Protein AF-A0A7Y0SHY6-F1 (afdb_monomer)

InterPro domains:
  IPR002491 ABC transporter periplasmic binding domain [PF01497] (10-74)
  IPR002491 ABC transporter periplasmic binding domain [PS50983] (1-84)
  IPR051313 Bacterial iron-siderophore binding [PTHR30532] (1-80)

Radius of gyration: 13.53 Å; Cα contacts (8 Å, |Δi|>4): 91; chains: 1; bounding box: 31×28×37 Å

Organism: Vibrio parahaemolyticus (NCBI:txid670)

Nearest PDB structures (foldseek):
  6mfl-assembly1_A  TM=8.391E-01  e=4.986E-08  Acinetobacter baumannii
  6mfl-assembly2_B  TM=8.404E-01  e=3.435E-07  Acinetobacter baumannii
  3tef-assembly1_A  TM=9.041E-01  e=7.428E-05  Vibrio cholerae
  4jcc-assembly1_A  TM=8.193E-01  e=1.652E-03  Streptococcus pneumoniae str. Canada MDR_19A
  2phz-assembly1_A  TM=6.556E-01  e=9.640E-02  Bacillus subtilis

Sequence (84 aa):
LGVKAASEKVETGLHGQPISSEFISQADPDILYIIDRTAVMEGKPVIDAEHLANPLLRQTKAWKNDNVVFVDADAWYITSASIT

Structure (mmCIF, N/CA/C/O backbone):
data_AF-A0A7Y0SHY6-F1
#
_entry.id   AF-A0A7Y0SHY6-F1
#
loop_
_atom_site.group_PDB
_atom_site.id
_atom_site.type_symbol
_atom_site.label_atom_id
_atom_site.label_alt_id
_atom_site.label_comp_id
_atom_site.label_asym_id
_atom_site.label_entity_id
_atom_site.label_seq_id
_atom_site.pdbx_PDB_ins_code
_atom_site.Cartn_x
_atom_site.Cartn_y
_atom_site.Cartn_z
_atom_site.occupancy
_atom_site.B_iso_or_equiv
_atom_site.auth_seq_id
_atom_site.auth_comp_id
_atom_site.auth_asym_id
_atom_site.auth_atom_id
_atom_site.pdbx_PDB_model_num
ATOM 1 N N . LEU A 1 1 ? -13.959 0.118 -10.281 1.00 76.94 1 LEU A N 1
ATOM 2 C CA . LEU A 1 1 ? -13.699 -0.640 -9.033 1.00 76.94 1 LEU A CA 1
ATOM 3 C C . LEU A 1 1 ? -14.502 -0.140 -7.828 1.00 76.94 1 LEU A C 1
ATOM 5 O O . LEU A 1 1 ? -14.746 -0.945 -6.946 1.00 76.94 1 LEU A O 1
ATOM 9 N N . GLY A 1 2 ? -14.953 1.124 -7.766 1.00 87.12 2 GLY A N 1
ATOM 10 C CA . GLY A 1 2 ? -15.881 1.572 -6.707 1.00 87.12 2 GLY A CA 1
ATOM 11 C C . GLY A 1 2 ? -15.322 1.484 -5.278 1.00 87.12 2 GLY A C 1
ATOM 12 O O . GLY A 1 2 ? -16.095 1.437 -4.325 1.00 87.12 2 GLY A O 1
ATOM 13 N N . VAL A 1 3 ? -13.993 1.426 -5.140 1.00 90.88 3 VAL A N 1
ATOM 14 C CA . VAL A 1 3 ? -13.294 1.350 -3.852 1.00 90.88 3 VAL A CA 1
ATOM 15 C C . VAL A 1 3 ? -13.592 2.617 -3.055 1.00 90.88 3 VAL A C 1
ATOM 17 O O . VAL A 1 3 ? -13.497 3.722 -3.588 1.00 90.88 3 VAL A O 1
ATOM 20 N N . LYS A 1 4 ? -13.965 2.457 -1.784 1.00 92.50 4 LYS A N 1
ATOM 21 C CA . LYS A 1 4 ? -14.218 3.581 -0.877 1.00 92.50 4 LYS A CA 1
ATOM 22 C C . LYS A 1 4 ? -12.897 4.086 -0.302 1.00 92.50 4 LYS A C 1
ATOM 24 O O . LYS A 1 4 ? -12.066 3.283 0.115 1.00 92.50 4 LYS A O 1
ATOM 29 N N . ALA A 1 5 ? -12.717 5.403 -0.270 1.00 90.81 5 ALA A N 1
ATOM 30 C CA . ALA A 1 5 ? -11.545 6.010 0.346 1.00 90.81 5 ALA A CA 1
ATOM 31 C C . ALA A 1 5 ? -11.551 5.772 1.864 1.00 90.81 5 ALA A C 1
ATOM 33 O O . ALA A 1 5 ? -12.588 5.906 2.510 1.00 90.81 5 ALA A O 1
ATOM 34 N N . ALA A 1 6 ? -10.386 5.453 2.432 1.00 92.06 6 ALA A N 1
ATOM 35 C CA . ALA A 1 6 ? -10.226 5.280 3.879 1.00 92.06 6 ALA A CA 1
ATOM 36 C C . ALA A 1 6 ? -10.229 6.616 4.650 1.00 92.06 6 ALA A C 1
ATOM 38 O O . ALA A 1 6 ? -10.369 6.633 5.867 1.00 92.06 6 ALA A O 1
ATOM 39 N N . SER A 1 7 ? -10.071 7.746 3.953 1.00 87.75 7 SER A N 1
ATOM 40 C CA . SER A 1 7 ? -10.112 9.085 4.539 1.00 87.75 7 SER A CA 1
ATOM 41 C C . SER A 1 7 ? -10.649 10.097 3.531 1.00 87.75 7 SER A C 1
ATOM 43 O O .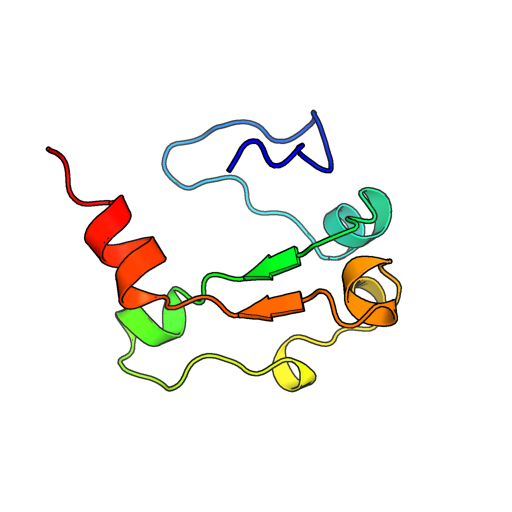 SER A 1 7 ? -10.264 10.080 2.365 1.00 87.75 7 SER A O 1
ATOM 45 N N . GLU A 1 8 ? -11.505 11.005 3.999 1.00 80.62 8 GLU A N 1
ATOM 46 C CA . GLU A 1 8 ? -12.032 12.138 3.221 1.00 80.62 8 GLU A CA 1
ATOM 47 C C . GLU A 1 8 ? -11.091 13.356 3.249 1.00 80.62 8 GLU A C 1
ATOM 49 O O . GLU A 1 8 ? -11.320 14.339 2.552 1.00 80.62 8 GLU A O 1
ATOM 54 N N . LYS A 1 9 ? -10.020 13.304 4.055 1.00 73.50 9 LYS A N 1
ATOM 55 C CA . LYS A 1 9 ? -9.091 14.426 4.287 1.00 73.50 9 LYS A CA 1
ATOM 56 C C . LYS A 1 9 ? -7.940 14.510 3.278 1.00 73.50 9 LYS A C 1
ATOM 58 O O . LYS A 1 9 ? -6.975 15.225 3.533 1.00 73.50 9 LYS A O 1
ATOM 63 N N . VAL A 1 10 ? -7.989 13.741 2.191 1.00 68.44 10 VAL A N 1
ATOM 64 C CA . VAL A 1 10 ? -6.936 13.760 1.170 1.00 68.44 10 VAL A CA 1
ATOM 65 C C . VAL A 1 10 ? -7.263 14.851 0.159 1.00 68.44 10 VAL A C 1
ATOM 67 O O . VAL A 1 10 ? -8.260 14.757 -0.555 1.00 68.44 10 VAL A O 1
ATOM 70 N N . GLU A 1 11 ? -6.430 15.888 0.097 1.00 66.56 11 GLU A N 1
ATOM 71 C CA . GLU A 1 11 ? -6.554 16.916 -0.932 1.00 66.56 11 GLU A CA 1
ATOM 72 C C . GLU A 1 11 ? -6.017 16.384 -2.263 1.00 66.56 11 GLU A C 1
ATOM 74 O O . GLU A 1 11 ? -4.924 15.819 -2.353 1.00 66.56 11 GLU A O 1
ATOM 79 N N . THR A 1 12 ? -6.792 16.564 -3.329 1.00 65.62 12 THR A N 1
ATOM 80 C CA . THR A 1 12 ? -6.374 16.179 -4.676 1.00 65.62 12 THR A CA 1
ATOM 81 C C . THR A 1 12 ? -5.449 17.247 -5.254 1.00 65.62 12 THR A C 1
ATOM 83 O O . THR A 1 12 ? -5.882 18.371 -5.505 1.00 65.62 12 THR A O 1
ATOM 86 N N . GLY A 1 13 ? -4.190 16.890 -5.504 1.00 67.94 13 GLY A N 1
ATOM 87 C CA . GLY A 1 13 ? -3.214 17.714 -6.221 1.00 67.94 13 GLY A CA 1
ATOM 88 C C . GLY A 1 13 ? -2.606 16.969 -7.412 1.00 67.94 13 GLY A C 1
ATOM 89 O O . GLY A 1 13 ? -2.699 15.746 -7.497 1.00 67.94 13 GLY A O 1
ATOM 90 N N . LEU A 1 14 ? -1.934 17.698 -8.311 1.00 73.31 14 LEU A N 1
ATOM 91 C CA . LEU A 1 14 ? -1.293 17.143 -9.520 1.00 73.31 14 LEU A CA 1
ATOM 92 C C . LEU A 1 14 ? -0.268 16.029 -9.233 1.00 73.31 14 LEU A C 1
ATOM 94 O O . LEU A 1 14 ? -0.021 15.189 -10.092 1.00 73.31 14 LEU A O 1
ATOM 98 N N . HIS A 1 15 ? 0.321 16.014 -8.036 1.00 77.06 15 HIS A N 1
ATOM 99 C CA . HIS A 1 15 ? 1.342 15.043 -7.623 1.00 77.06 15 HIS A CA 1
ATOM 100 C C . HIS A 1 15 ? 0.915 14.196 -6.416 1.00 77.06 15 HIS A C 1
ATOM 102 O O . HIS A 1 15 ? 1.750 13.558 -5.777 1.00 77.06 15 HIS A O 1
ATOM 108 N N . GLY A 1 16 ? -0.382 14.196 -6.094 1.00 76.31 16 GLY A N 1
ATOM 109 C CA . GLY A 1 16 ? -0.886 13.650 -4.838 1.00 76.31 16 GLY A CA 1
ATOM 110 C C . GLY A 1 16 ? -0.462 14.480 -3.623 1.00 76.31 16 GLY A C 1
ATOM 111 O O . GLY A 1 16 ? 0.075 15.582 -3.746 1.00 76.31 16 GLY A O 1
ATOM 112 N N . GLN A 1 17 ? -0.727 13.935 -2.440 1.00 81.94 17 GLN A N 1
ATOM 113 C CA . GLN A 1 17 ? -0.386 14.541 -1.160 1.00 81.94 17 GLN A CA 1
ATOM 114 C C . GLN A 1 17 ? 0.633 13.644 -0.447 1.00 81.94 17 GLN A C 1
ATOM 116 O O . GLN A 1 17 ? 0.344 12.464 -0.236 1.00 81.94 17 GLN A O 1
ATOM 121 N N . PRO A 1 18 ? 1.809 14.162 -0.049 1.00 85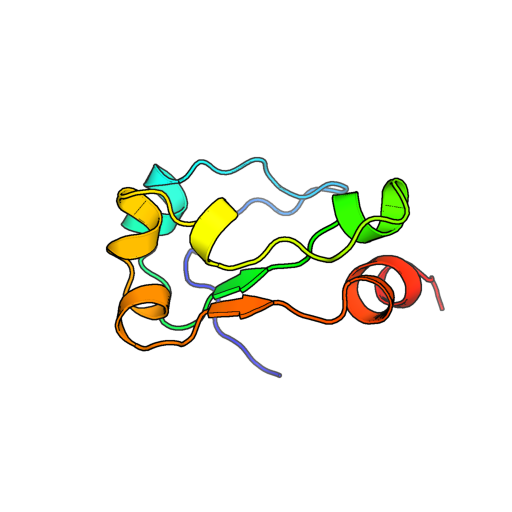.75 18 PRO A N 1
ATOM 122 C CA . PRO A 1 18 ? 2.685 13.437 0.858 1.00 85.75 18 PRO A CA 1
ATOM 123 C C . PRO A 1 18 ? 1.937 13.140 2.163 1.00 85.75 18 PRO A C 1
ATOM 125 O O . PRO A 1 18 ? 1.469 14.058 2.837 1.00 85.75 18 PRO A O 1
ATOM 128 N N . ILE A 1 19 ? 1.820 11.862 2.513 1.00 88.00 19 ILE A N 1
ATOM 129 C CA . ILE A 1 19 ? 1.187 11.400 3.753 1.00 88.00 19 ILE A CA 1
ATOM 130 C C . ILE A 1 19 ? 2.185 10.595 4.580 1.00 88.00 19 ILE A C 1
ATOM 132 O O . ILE A 1 19 ? 3.095 9.964 4.043 1.00 88.00 19 ILE A O 1
ATOM 136 N N . SER A 1 20 ? 2.020 10.631 5.899 1.00 91.44 20 SER A N 1
ATOM 137 C CA . SER A 1 20 ? 2.880 9.900 6.826 1.00 91.44 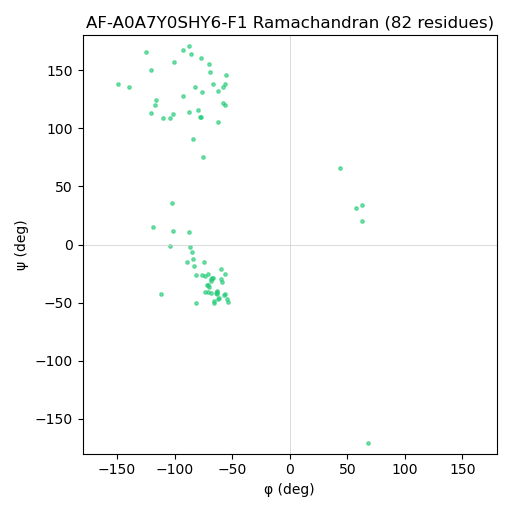20 SER A CA 1
ATOM 138 C C . SER A 1 20 ? 2.315 8.513 7.155 1.00 91.44 20 SER A C 1
ATOM 140 O O . SER A 1 20 ? 1.149 8.210 6.887 1.00 91.44 20 SER A O 1
ATOM 142 N N . SER A 1 21 ? 3.129 7.659 7.777 1.00 92.88 21 SER A N 1
ATOM 143 C CA . SER A 1 21 ? 2.666 6.336 8.224 1.00 92.88 21 SER A CA 1
ATOM 144 C C . SER A 1 21 ? 1.644 6.431 9.359 1.00 92.88 21 SER A C 1
ATOM 146 O O . SER A 1 21 ? 0.755 5.590 9.458 1.00 92.88 21 SER A O 1
ATOM 148 N N . GLU A 1 22 ? 1.716 7.482 10.176 1.00 92.50 22 GLU A N 1
ATOM 149 C CA . GLU A 1 22 ? 0.731 7.805 11.209 1.00 92.50 22 GLU A CA 1
ATOM 150 C C . GLU A 1 22 ? -0.625 8.125 10.585 1.00 92.50 22 GLU A C 1
ATOM 152 O O . GLU A 1 22 ? -1.639 7.654 11.085 1.00 92.50 22 GLU A O 1
ATOM 157 N N . PHE A 1 23 ? -0.660 8.870 9.474 1.00 93.12 23 PHE A N 1
ATOM 158 C CA . PHE A 1 23 ? -1.910 9.145 8.765 1.00 93.12 23 PHE A CA 1
ATOM 159 C C . PHE A 1 23 ? -2.557 7.855 8.253 1.00 93.12 23 PHE A C 1
ATOM 161 O O . PHE A 1 23 ? -3.752 7.646 8.450 1.00 93.12 23 PHE A O 1
ATOM 168 N N . ILE A 1 24 ? -1.768 6.966 7.641 1.00 93.50 24 ILE A N 1
ATOM 169 C CA . ILE A 1 24 ? -2.264 5.674 7.142 1.00 93.50 24 ILE A CA 1
ATOM 170 C C . ILE A 1 24 ? -2.765 4.810 8.308 1.00 93.50 24 ILE A C 1
ATOM 172 O O . ILE A 1 24 ? -3.833 4.212 8.218 1.00 93.50 24 ILE A O 1
ATOM 176 N N . SER A 1 25 ? -2.029 4.789 9.421 1.00 94.50 25 SER A N 1
ATOM 177 C CA . SER A 1 25 ? -2.414 4.072 10.640 1.00 94.50 25 SER A CA 1
ATOM 178 C C . SER A 1 25 ? -3.700 4.621 11.266 1.00 94.50 25 SER A C 1
ATOM 180 O O . SER A 1 25 ? -4.551 3.842 11.678 1.00 94.50 25 SER A O 1
ATOM 182 N N . GLN A 1 26 ? -3.887 5.944 11.279 1.00 94.25 26 GLN A N 1
ATOM 183 C CA . GLN A 1 26 ? -5.106 6.589 11.776 1.00 94.25 26 GLN A CA 1
ATOM 184 C C . GLN A 1 26 ? -6.315 6.368 10.862 1.00 94.25 26 GLN A C 1
ATOM 186 O O . GLN A 1 26 ? -7.429 6.233 11.360 1.00 94.25 26 GLN A O 1
ATOM 191 N N . ALA A 1 27 ? -6.111 6.357 9.541 1.00 95.31 27 ALA A N 1
ATOM 192 C CA . ALA A 1 27 ? -7.166 6.054 8.575 1.00 95.31 27 ALA A CA 1
ATOM 193 C C . ALA A 1 27 ? -7.566 4.568 8.595 1.00 95.31 27 ALA A C 1
ATOM 195 O O . ALA A 1 27 ? -8.688 4.238 8.222 1.00 95.31 27 ALA A O 1
ATOM 196 N N . ASP A 1 28 ? -6.647 3.695 9.021 1.00 96.25 28 ASP A N 1
ATOM 197 C CA . ASP A 1 28 ? -6.825 2.252 9.199 1.00 96.25 28 ASP A CA 1
ATOM 198 C C . ASP A 1 28 ? -7.590 1.574 8.039 1.00 96.25 28 ASP A C 1
ATOM 200 O O . ASP A 1 28 ? -8.729 1.113 8.199 1.00 96.25 28 ASP A O 1
ATOM 204 N N . PRO A 1 29 ? -7.004 1.541 6.827 1.00 96.38 29 PRO A N 1
ATOM 205 C CA . PRO A 1 29 ? -7.682 1.023 5.647 1.00 96.38 29 PRO A CA 1
ATOM 206 C C . PRO A 1 29 ? -7.893 -0.494 5.722 1.00 96.38 29 PRO A C 1
ATOM 208 O O . PRO A 1 29 ? -7.057 -1.231 6.244 1.00 96.38 29 PRO A O 1
ATOM 211 N N . ASP A 1 30 ? -8.984 -0.979 5.123 1.00 97.31 30 ASP A N 1
ATOM 212 C CA . ASP A 1 30 ? -9.252 -2.420 4.972 1.00 97.31 30 ASP A CA 1
ATOM 213 C C . ASP A 1 30 ? -8.419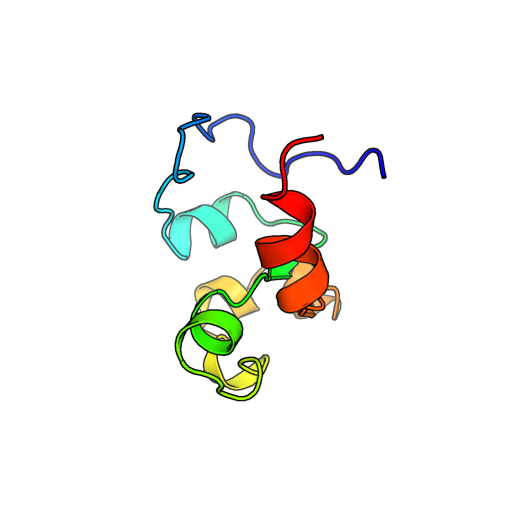 -3.074 3.856 1.00 97.31 30 ASP A C 1
ATOM 215 O O . ASP A 1 30 ? -8.156 -4.277 3.902 1.00 97.31 30 ASP A O 1
ATOM 219 N N . ILE A 1 31 ? -8.014 -2.282 2.858 1.00 95.75 31 ILE A N 1
ATOM 220 C CA . ILE A 1 31 ? -7.174 -2.678 1.722 1.00 95.75 31 ILE A CA 1
ATOM 221 C C . ILE A 1 31 ? -6.174 -1.552 1.457 1.00 95.75 31 ILE A C 1
ATOM 223 O O . ILE A 1 31 ? -6.560 -0.382 1.427 1.00 95.75 31 ILE A O 1
ATOM 227 N N . LEU A 1 32 ? -4.908 -1.897 1.228 1.00 94.44 32 LEU A N 1
ATOM 228 C CA . LEU A 1 32 ? -3.857 -0.943 0.878 1.00 94.44 32 LEU A CA 1
ATOM 229 C C . LEU A 1 32 ? -3.257 -1.309 -0.483 1.00 94.44 32 LEU A C 1
ATOM 231 O O . LEU A 1 32 ? -2.600 -2.337 -0.607 1.00 94.44 32 LEU A O 1
ATOM 235 N N . TYR A 1 33 ? -3.469 -0.464 -1.494 1.00 93.94 33 TYR A N 1
ATOM 236 C CA . TYR A 1 33 ? -2.824 -0.596 -2.805 1.00 93.94 33 TYR A CA 1
ATOM 237 C C . TYR A 1 33 ? -1.541 0.236 -2.835 1.00 93.94 33 TYR A C 1
ATOM 239 O O . TYR A 1 33 ? -1.575 1.427 -2.525 1.00 93.94 33 TYR A O 1
ATOM 247 N N . ILE A 1 34 ? -0.424 -0.377 -3.220 1.00 93.06 34 ILE A N 1
ATOM 248 C CA . ILE A 1 34 ? 0.891 0.267 -3.263 1.00 93.06 34 ILE A CA 1
ATOM 249 C C . ILE A 1 34 ? 1.380 0.298 -4.706 1.00 93.06 34 ILE A C 1
ATOM 251 O O . ILE A 1 34 ? 1.567 -0.749 -5.323 1.00 93.06 34 ILE A O 1
A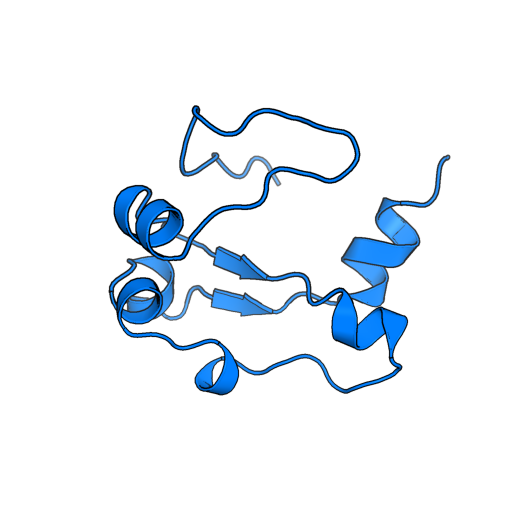TOM 255 N N . ILE A 1 35 ? 1.607 1.509 -5.218 1.00 92.62 35 ILE A N 1
ATOM 256 C CA . ILE A 1 35 ? 2.223 1.753 -6.525 1.00 92.62 35 ILE A CA 1
ATOM 257 C C . ILE A 1 35 ? 3.670 2.187 -6.282 1.00 92.62 35 ILE A C 1
ATOM 259 O O . ILE A 1 35 ? 3.917 3.300 -5.813 1.00 92.62 35 ILE A O 1
ATOM 263 N N . ASP A 1 36 ? 4.630 1.323 -6.603 1.00 93.00 36 ASP A N 1
ATOM 264 C CA . ASP A 1 36 ? 6.053 1.634 -6.462 1.00 93.00 36 ASP A CA 1
ATOM 265 C C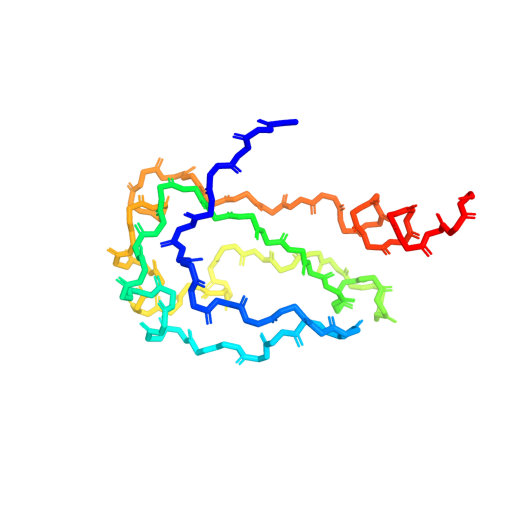 . ASP A 1 36 ? 6.576 2.403 -7.685 1.00 93.00 36 ASP A C 1
ATOM 267 O O . ASP A 1 36 ? 7.055 1.837 -8.667 1.00 93.00 36 ASP A O 1
ATOM 271 N N . ARG A 1 37 ? 6.507 3.736 -7.620 1.00 91.69 37 ARG A N 1
ATOM 272 C CA . ARG A 1 37 ? 7.073 4.612 -8.656 1.00 91.69 37 ARG A CA 1
ATOM 273 C C . ARG A 1 37 ? 8.585 4.415 -8.832 1.00 91.69 37 ARG A C 1
ATOM 275 O O . ARG A 1 37 ? 9.100 4.664 -9.921 1.00 91.69 37 ARG A O 1
ATOM 282 N N . THR A 1 38 ? 9.315 4.035 -7.782 1.00 91.00 38 THR A N 1
ATOM 283 C CA . THR A 1 38 ? 10.779 3.909 -7.851 1.00 91.00 38 THR A CA 1
ATOM 284 C C . THR A 1 38 ? 11.197 2.701 -8.679 1.00 91.00 38 THR A C 1
ATOM 286 O O . THR A 1 38 ? 12.137 2.821 -9.462 1.00 91.00 38 THR A O 1
ATOM 289 N N . ALA A 1 39 ? 10.433 1.606 -8.618 1.00 92.38 39 ALA A N 1
ATOM 290 C CA . ALA A 1 39 ? 10.612 0.449 -9.493 1.00 92.38 39 ALA A CA 1
ATOM 291 C C . ALA A 1 39 ? 10.575 0.847 -10.978 1.00 92.38 39 ALA A C 1
ATOM 293 O O . ALA A 1 39 ? 11.489 0.515 -11.732 1.00 92.38 39 ALA A O 1
ATOM 294 N N . VAL A 1 40 ? 9.584 1.659 -11.365 1.00 90.44 40 VAL A N 1
ATOM 295 C CA . VAL A 1 40 ? 9.436 2.175 -12.736 1.00 90.44 40 VAL A CA 1
ATOM 296 C C . VAL A 1 40 ? 10.585 3.108 -13.122 1.00 90.44 40 VAL A C 1
ATOM 298 O O . VAL A 1 40 ? 11.191 2.969 -14.180 1.00 90.44 40 VAL A O 1
ATOM 301 N N . MET A 1 41 ? 10.879 4.096 -12.274 1.00 90.75 41 MET A N 1
ATOM 302 C CA . MET A 1 41 ? 11.833 5.162 -12.605 1.00 90.75 41 MET A CA 1
ATOM 303 C C . MET A 1 41 ? 13.281 4.682 -12.640 1.00 90.75 41 MET A C 1
ATOM 305 O O . MET A 1 41 ? 14.077 5.192 -13.424 1.00 90.75 41 MET A O 1
ATOM 309 N N . GLU A 1 42 ? 13.630 3.741 -11.766 1.00 92.94 42 GLU A N 1
ATOM 310 C CA . GLU A 1 42 ? 15.002 3.265 -11.593 1.00 92.94 42 GLU A CA 1
ATOM 311 C C . GLU A 1 42 ? 15.238 1.889 -12.230 1.00 92.94 42 GLU A C 1
ATOM 313 O O . GLU A 1 42 ? 16.356 1.380 -12.167 1.00 92.94 42 GLU A O 1
ATOM 318 N N . GLY A 1 43 ? 14.212 1.279 -12.835 1.00 88.75 43 GLY A N 1
ATOM 319 C CA . GLY A 1 43 ? 14.300 -0.058 -13.429 1.00 88.75 43 GLY A CA 1
ATOM 320 C C . GLY A 1 43 ? 14.617 -1.146 -12.400 1.00 88.75 43 GLY A C 1
ATOM 321 O O . GLY A 1 43 ? 15.353 -2.089 -12.697 1.00 88.75 43 GLY A O 1
ATOM 322 N N . LYS A 1 44 ? 14.117 -0.987 -11.171 1.00 88.81 44 LYS A N 1
ATOM 323 C CA . LYS A 1 44 ? 14.345 -1.910 -10.052 1.00 88.81 44 LYS A CA 1
ATOM 324 C C . LYS A 1 44 ? 13.143 -2.836 -9.852 1.00 88.81 44 LYS A C 1
ATOM 326 O O . LYS A 1 44 ? 12.031 -2.474 -10.231 1.00 88.81 44 LYS A O 1
ATOM 331 N N . PRO A 1 45 ? 13.333 -4.012 -9.228 1.00 89.00 45 PRO A N 1
ATOM 332 C CA . PRO A 1 45 ? 12.211 -4.818 -8.762 1.00 89.00 45 PRO A CA 1
ATOM 333 C C . PRO A 1 45 ? 11.297 -4.016 -7.825 1.00 89.00 45 PRO A C 1
ATOM 335 O O . PRO A 1 45 ? 11.785 -3.184 -7.060 1.00 89.00 45 PRO A O 1
ATOM 338 N N . VAL A 1 46 ? 9.991 -4.296 -7.876 1.00 89.44 46 VAL A N 1
ATOM 339 C CA . VAL A 1 46 ? 8.995 -3.720 -6.958 1.00 89.44 46 VAL A CA 1
ATOM 340 C C . VAL A 1 46 ? 9.373 -4.057 -5.518 1.00 89.44 46 VAL A C 1
ATOM 342 O O . VAL A 1 46 ? 9.732 -5.199 -5.222 1.00 89.44 46 VAL A O 1
ATOM 345 N N . ILE A 1 47 ? 9.292 -3.064 -4.633 1.00 90.56 47 ILE A N 1
ATOM 346 C CA . ILE A 1 47 ? 9.505 -3.251 -3.199 1.00 90.56 47 ILE A CA 1
ATOM 347 C C . ILE A 1 47 ? 8.560 -4.321 -2.638 1.00 90.56 47 ILE A C 1
ATOM 349 O O . ILE A 1 47 ? 7.379 -4.367 -2.979 1.00 90.56 47 ILE A O 1
ATOM 353 N N . ASP A 1 48 ? 9.069 -5.182 -1.762 1.00 87.00 48 ASP A N 1
ATOM 354 C CA . ASP A 1 48 ? 8.234 -6.167 -1.082 1.00 87.00 48 ASP A CA 1
ATOM 355 C C . ASP A 1 48 ? 7.604 -5.607 0.205 1.00 87.00 48 ASP A C 1
ATOM 357 O O . ASP A 1 48 ? 7.926 -4.518 0.698 1.00 87.00 48 ASP A O 1
ATOM 361 N N . ALA A 1 49 ? 6.684 -6.390 0.768 1.00 83.94 49 ALA A N 1
ATOM 362 C CA . ALA A 1 49 ? 6.030 -6.056 2.020 1.00 83.94 49 ALA A CA 1
ATOM 363 C C . ALA A 1 49 ? 7.039 -5.823 3.148 1.00 83.94 49 ALA A C 1
ATOM 365 O O . ALA A 1 49 ? 6.875 -4.867 3.896 1.00 83.94 49 ALA A O 1
ATOM 366 N N . GLU A 1 50 ? 8.081 -6.648 3.278 1.00 84.12 50 GLU A N 1
ATOM 367 C CA . GLU A 1 50 ? 9.024 -6.582 4.398 1.00 84.12 50 GLU A CA 1
ATOM 368 C C . GLU A 1 50 ? 9.796 -5.265 4.432 1.00 84.12 50 GLU A C 1
ATOM 370 O O . GLU A 1 50 ? 9.935 -4.672 5.505 1.00 84.12 50 GLU A O 1
ATOM 375 N N . HIS A 1 51 ? 10.218 -4.771 3.268 1.00 86.38 51 HIS A N 1
ATOM 376 C CA . HIS A 1 51 ? 10.936 -3.506 3.140 1.00 86.38 51 HIS A CA 1
ATOM 377 C C . HIS A 1 51 ? 10.057 -2.288 3.459 1.00 86.38 51 HIS A C 1
ATOM 379 O O . HIS A 1 51 ? 10.563 -1.280 3.955 1.00 86.38 51 HIS A O 1
ATOM 385 N N . LEU A 1 52 ? 8.743 -2.368 3.223 1.00 86.38 52 LEU A N 1
ATOM 386 C CA . LEU A 1 52 ? 7.798 -1.298 3.563 1.00 86.38 52 LEU A CA 1
ATOM 387 C C . LEU A 1 52 ? 7.226 -1.433 4.987 1.00 86.38 52 LEU A C 1
ATOM 389 O O . LEU A 1 52 ? 6.649 -0.486 5.525 1.00 86.38 52 LEU A O 1
ATOM 393 N N . ALA A 1 53 ? 7.372 -2.598 5.618 1.00 80.19 53 ALA A N 1
ATOM 394 C CA . ALA A 1 53 ? 6.653 -2.964 6.828 1.00 80.19 53 ALA A CA 1
ATOM 395 C C . ALA A 1 53 ? 7.169 -2.272 8.099 1.00 80.19 53 ALA A C 1
ATOM 397 O O . ALA A 1 53 ? 7.777 -2.897 8.977 1.00 80.19 53 ALA A O 1
ATOM 398 N N . ASN A 1 54 ? 6.842 -0.991 8.251 1.00 90.31 54 ASN A N 1
ATOM 399 C CA . ASN A 1 54 ? 7.035 -0.279 9.505 1.00 90.31 54 ASN A CA 1
ATOM 400 C C . ASN A 1 54 ? 5.949 -0.644 10.547 1.00 90.31 54 ASN A C 1
ATOM 402 O O . ASN A 1 54 ? 4.873 -1.138 10.186 1.00 90.31 54 ASN A O 1
ATOM 406 N N . PRO A 1 55 ? 6.194 -0.399 11.850 1.00 94.75 55 PRO A N 1
ATOM 407 C CA . PRO A 1 55 ? 5.265 -0.791 12.912 1.00 94.75 55 PRO A CA 1
ATOM 408 C C . PRO A 1 55 ? 3.856 -0.196 12.792 1.00 94.75 55 PRO A C 1
ATOM 410 O O . PRO A 1 55 ? 2.896 -0.853 13.181 1.00 94.75 55 PRO A O 1
ATOM 413 N N . LEU A 1 56 ? 3.719 1.017 12.252 1.00 95.56 56 LEU A N 1
ATOM 414 C CA . LEU A 1 56 ? 2.428 1.696 12.110 1.00 95.56 56 LEU A CA 1
ATOM 415 C C . LEU A 1 56 ? 1.593 1.077 10.986 1.00 95.56 56 LEU A C 1
ATOM 417 O O . LEU A 1 56 ? 0.398 0.843 11.157 1.00 95.56 56 LEU A O 1
ATOM 421 N N . LEU A 1 57 ? 2.230 0.736 9.864 1.00 94.19 57 LEU A N 1
ATOM 422 C CA . LEU A 1 57 ? 1.575 0.063 8.745 1.00 94.19 57 LEU A CA 1
ATOM 423 C C . LEU A 1 57 ? 1.165 -1.365 9.112 1.00 94.19 57 LEU A C 1
ATOM 425 O O . LEU A 1 57 ? 0.029 -1.756 8.845 1.00 94.19 57 LEU A O 1
ATOM 429 N N . ARG A 1 58 ? 2.026 -2.104 9.828 1.00 94.75 58 ARG A N 1
ATOM 430 C CA . ARG A 1 58 ? 1.717 -3.452 10.346 1.00 94.75 58 ARG A CA 1
ATOM 431 C C . ARG A 1 58 ? 0.514 -3.480 11.299 1.00 94.75 58 ARG A C 1
ATOM 433 O O . ARG A 1 58 ? -0.075 -4.537 11.511 1.00 94.75 58 ARG A O 1
ATOM 440 N N . GLN A 1 59 ? 0.151 -2.345 11.896 1.00 95.62 59 GLN A N 1
ATOM 441 C CA . GLN A 1 59 ? -1.003 -2.250 12.791 1.00 95.62 59 GLN A CA 1
ATOM 442 C C . GLN A 1 59 ? -2.338 -2.041 12.065 1.00 95.62 59 GLN A C 1
ATOM 444 O O . GLN A 1 59 ? -3.378 -2.227 12.702 1.00 95.62 59 GLN A O 1
ATOM 449 N N . THR A 1 60 ? -2.327 -1.722 10.771 1.00 96.81 60 THR A N 1
ATOM 450 C CA . THR A 1 60 ? -3.554 -1.522 9.984 1.00 96.81 60 THR A CA 1
ATOM 451 C C . THR A 1 60 ? -4.320 -2.825 9.745 1.00 96.81 60 THR A C 1
ATOM 453 O O . THR A 1 60 ? -3.736 -3.915 9.730 1.00 96.81 60 THR A O 1
ATOM 456 N N . LYS A 1 61 ? -5.633 -2.725 9.514 1.00 97.81 61 LYS A N 1
ATOM 457 C C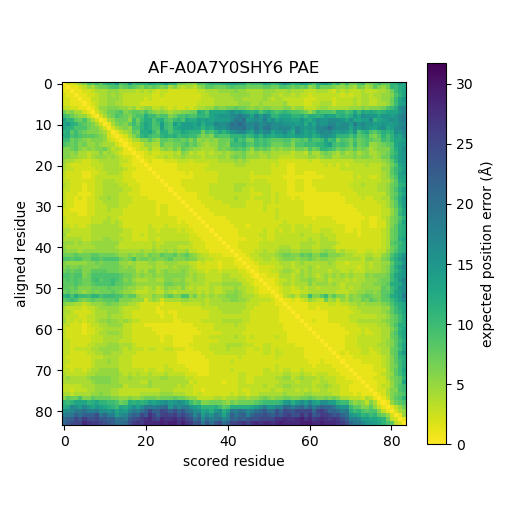A . LYS A 1 61 ? -6.485 -3.847 9.089 1.00 97.81 61 LYS A CA 1
ATOM 458 C C . LYS A 1 61 ? -5.981 -4.478 7.796 1.00 97.81 61 LYS A C 1
ATOM 460 O O . LYS A 1 61 ? -5.905 -5.701 7.729 1.00 97.81 61 LYS A O 1
ATOM 465 N N . ALA A 1 62 ? -5.583 -3.667 6.814 1.00 96.56 62 ALA A N 1
ATOM 466 C CA . ALA A 1 62 ? -5.030 -4.157 5.556 1.00 96.56 62 ALA A CA 1
ATOM 467 C C . ALA A 1 62 ? -3.854 -5.115 5.786 1.00 96.56 62 ALA A C 1
ATOM 469 O O . ALA A 1 62 ? -3.853 -6.224 5.263 1.00 96.56 62 ALA A O 1
ATOM 470 N N . TRP A 1 63 ? -2.887 -4.730 6.623 1.00 95.06 63 TRP A N 1
ATOM 471 C CA . TRP A 1 63 ? -1.699 -5.550 6.870 1.00 95.06 63 TRP A CA 1
ATOM 472 C C . TRP A 1 63 ? -1.994 -6.814 7.677 1.00 95.06 63 TRP A C 1
ATOM 474 O O . TRP A 1 63 ? -1.461 -7.879 7.383 1.00 95.06 63 TRP A O 1
ATOM 484 N N . LYS A 1 64 ? -2.855 -6.709 8.695 1.00 95.69 64 LYS A N 1
ATOM 485 C CA . LYS A 1 64 ? -3.239 -7.848 9.545 1.00 95.69 64 LYS A CA 1
ATOM 486 C C . LYS A 1 64 ? -4.045 -8.906 8.795 1.00 95.69 64 LYS A C 1
ATOM 488 O O . LYS A 1 64 ? -3.978 -10.076 9.156 1.00 95.69 64 LYS A O 1
ATOM 493 N N . ASN A 1 65 ? -4.792 -8.486 7.777 1.00 96.94 65 ASN A N 1
ATOM 494 C CA . ASN A 1 65 ? -5.671 -9.348 6.993 1.00 96.94 65 ASN A CA 1
ATOM 495 C C . ASN A 1 65 ? -5.065 -9.756 5.641 1.00 96.94 65 ASN A C 1
ATOM 497 O O . ASN A 1 65 ? -5.797 -10.271 4.805 1.00 96.94 65 ASN A O 1
ATOM 501 N N . ASP A 1 66 ? -3.767 -9.511 5.423 1.00 94.75 66 ASP A N 1
ATOM 502 C CA . ASP A 1 66 ? -3.061 -9.817 4.167 1.00 94.75 66 ASP A CA 1
ATOM 503 C C . ASP A 1 66 ? -3.680 -9.147 2.917 1.00 94.75 66 ASP A C 1
ATOM 505 O O . ASP A 1 66 ? -3.633 -9.651 1.801 1.00 94.75 66 ASP A O 1
ATOM 509 N N . ASN A 1 67 ? -4.264 -7.960 3.104 1.00 95.62 67 ASN A N 1
ATOM 510 C CA . ASN A 1 67 ? -4.898 -7.144 2.063 1.00 95.62 67 ASN A CA 1
ATOM 511 C C . ASN A 1 67 ? -3.996 -5.979 1.616 1.00 95.62 67 ASN A C 1
ATOM 513 O O . ASN A 1 67 ?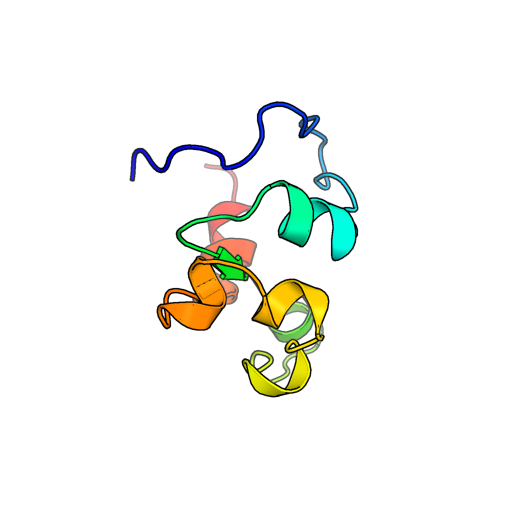 -4.468 -4.867 1.346 1.00 95.62 67 ASN A O 1
ATOM 517 N N . VAL A 1 68 ? -2.686 -6.216 1.571 1.00 94.56 68 VAL A N 1
ATOM 518 C CA . VAL A 1 68 ? -1.698 -5.267 1.047 1.00 94.56 68 VAL A CA 1
ATOM 519 C C . VAL A 1 68 ? -1.324 -5.707 -0.361 1.00 94.56 68 VAL A C 1
ATOM 521 O O . VAL A 1 68 ? -0.721 -6.757 -0.559 1.00 94.56 68 VAL A O 1
ATOM 524 N N . VAL A 1 69 ? -1.707 -4.908 -1.353 1.00 93.81 69 VAL A N 1
ATOM 525 C CA . VAL A 1 69 ? -1.583 -5.259 -2.767 1.00 93.81 69 VAL A CA 1
ATOM 526 C C . VAL A 1 69 ? -0.515 -4.390 -3.414 1.00 93.81 69 VAL A C 1
ATOM 528 O O . VAL A 1 69 ? -0.727 -3.202 -3.661 1.00 93.81 69 VAL A O 1
ATOM 531 N N . PHE A 1 70 ? 0.618 -5.007 -3.733 1.00 93.25 70 PHE A N 1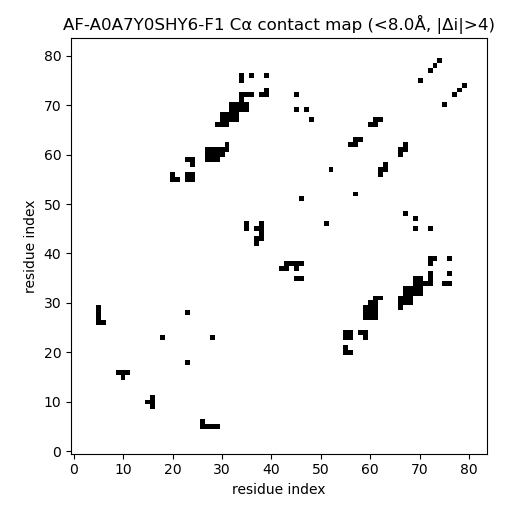
ATOM 532 C CA . PHE A 1 70 ? 1.619 -4.434 -4.628 1.00 93.25 70 PHE A CA 1
ATOM 533 C C . PHE A 1 70 ? 1.122 -4.609 -6.059 1.00 93.25 70 PHE A C 1
ATOM 535 O O . PHE A 1 70 ? 1.004 -5.732 -6.550 1.00 93.25 70 PHE A O 1
ATOM 542 N N . VAL A 1 71 ? 0.737 -3.506 -6.696 1.00 92.69 71 VAL A N 1
ATOM 543 C CA . VAL A 1 71 ? 0.184 -3.551 -8.053 1.00 92.69 71 VAL A CA 1
ATOM 544 C C . VAL A 1 71 ? 1.297 -3.535 -9.098 1.00 92.69 71 VAL A C 1
ATOM 546 O O . VAL A 1 71 ? 2.436 -3.171 -8.810 1.00 92.69 71 VAL A O 1
ATOM 549 N N . ASP A 1 72 ? 0.950 -3.893 -10.333 1.00 90.81 72 ASP A N 1
ATOM 550 C CA . ASP A 1 72 ? 1.815 -3.683 -11.493 1.00 90.81 72 ASP A CA 1
ATOM 551 C C . ASP A 1 72 ? 2.059 -2.178 -11.679 1.00 90.81 72 ASP A C 1
ATOM 553 O O . ASP A 1 72 ? 1.168 -1.431 -12.094 1.00 90.81 72 ASP A O 1
ATOM 557 N N . ALA A 1 73 ? 3.260 -1.725 -11.321 1.00 90.19 73 ALA A N 1
ATOM 558 C CA . ALA A 1 73 ? 3.601 -0.314 -11.343 1.00 90.19 73 ALA A CA 1
ATOM 559 C C . ALA A 1 73 ? 3.675 0.246 -12.773 1.00 90.19 73 ALA A C 1
ATOM 561 O O . ALA A 1 73 ? 3.298 1.397 -12.973 1.00 90.19 73 ALA A O 1
ATOM 562 N N . ASP A 1 74 ? 4.057 -0.545 -13.779 1.00 87.44 74 ASP A N 1
ATOM 563 C CA . ASP A 1 74 ? 4.080 -0.087 -15.172 1.00 87.44 74 ASP A CA 1
ATOM 564 C C . ASP A 1 74 ? 2.655 0.196 -15.656 1.00 87.44 74 ASP A C 1
ATOM 566 O O . ASP A 1 74 ? 2.354 1.286 -16.157 1.00 87.44 74 ASP A O 1
ATOM 570 N N . ALA A 1 75 ? 1.734 -0.740 -15.416 1.00 88.88 75 ALA A N 1
ATOM 571 C CA . ALA A 1 75 ? 0.330 -0.551 -15.757 1.00 88.88 75 ALA A CA 1
ATOM 572 C C . ALA A 1 75 ? -0.281 0.630 -14.977 1.00 88.88 75 ALA A C 1
ATOM 574 O O . ALA A 1 75 ? -0.920 1.509 -15.558 1.00 88.88 75 ALA A O 1
ATOM 575 N N . TRP A 1 76 ? -0.055 0.702 -13.665 1.00 88.00 76 TRP A N 1
ATOM 576 C CA . TRP A 1 76 ? -0.732 1.668 -12.796 1.00 88.00 76 TRP A CA 1
ATOM 577 C C . TRP A 1 76 ? -0.104 3.057 -12.761 1.00 88.00 76 TRP A C 1
ATOM 579 O O . TRP A 1 76 ? -0.793 3.988 -12.349 1.00 88.00 76 TRP A O 1
ATOM 589 N N . TYR A 1 77 ? 1.155 3.225 -13.167 1.00 85.75 77 TYR A N 1
ATOM 590 C CA . TYR A 1 77 ? 1.844 4.518 -13.169 1.00 85.75 77 TYR A CA 1
ATOM 591 C C . TYR A 1 77 ? 2.122 5.040 -14.586 1.00 85.75 77 TYR A C 1
ATOM 593 O O . TYR A 1 77 ? 1.919 6.225 -14.839 1.00 85.75 77 TYR A O 1
ATOM 601 N N . ILE A 1 78 ? 2.561 4.193 -15.526 1.00 82.19 78 ILE A N 1
ATOM 602 C CA . ILE A 1 78 ? 2.901 4.640 -16.890 1.00 82.19 78 ILE A CA 1
ATOM 603 C C . ILE A 1 78 ? 1.636 4.762 -17.742 1.00 82.19 78 ILE A C 1
ATOM 605 O O . ILE A 1 78 ? 1.401 5.787 -18.385 1.00 82.19 78 ILE A O 1
ATOM 609 N N . THR A 1 79 ? 0.806 3.715 -17.752 1.00 77.31 79 THR A N 1
ATOM 610 C CA . THR A 1 79 ? -0.348 3.671 -18.664 1.00 77.31 79 THR A CA 1
ATOM 611 C C . THR A 1 79 ? -1.549 4.458 -18.139 1.00 77.31 79 THR A C 1
ATOM 613 O O . THR A 1 79 ? -2.307 5.004 -18.932 1.00 77.31 79 THR A O 1
ATOM 616 N N . SER A 1 80 ? -1.678 4.621 -16.818 1.00 63.91 80 SER A N 1
ATOM 617 C CA . SER A 1 80 ? -2.702 5.480 -16.196 1.00 63.91 80 SER A CA 1
ATOM 618 C C . SER A 1 80 ? -2.420 6.982 -16.352 1.00 63.91 80 SER A C 1
ATOM 620 O O . SER A 1 80 ? -3.352 7.782 -16.361 1.00 63.91 80 SER A O 1
ATOM 622 N N . ALA A 1 81 ? -1.144 7.364 -16.488 1.00 56.03 81 ALA A N 1
ATOM 623 C CA . ALA A 1 81 ? -0.713 8.732 -16.766 1.00 56.03 81 ALA A CA 1
ATOM 624 C C . ALA A 1 81 ? -0.697 9.054 -18.273 1.00 56.03 81 ALA A C 1
ATOM 626 O O . ALA A 1 81 ? -0.394 10.185 -18.660 1.00 56.03 81 ALA A O 1
ATOM 627 N N . SER A 1 82 ? -1.019 8.078 -19.130 1.00 40.88 82 SER A N 1
ATOM 628 C CA . SER A 1 82 ? -1.202 8.311 -20.560 1.00 40.88 82 SER A CA 1
ATOM 629 C C . SER A 1 82 ? -2.564 8.957 -20.793 1.00 40.88 82 SER A C 1
ATOM 631 O O . SER A 1 82 ? -3.607 8.329 -20.627 1.00 40.88 82 SER A O 1
ATOM 633 N N . ILE A 1 83 ? -2.543 10.233 -21.180 1.00 37.19 83 ILE A N 1
ATOM 634 C CA . ILE A 1 83 ? -3.706 10.935 -21.725 1.00 37.19 83 ILE A CA 1
ATOM 635 C C . ILE A 1 83 ? -4.202 10.140 -22.939 1.00 37.19 83 ILE A C 1
ATOM 637 O O . ILE A 1 83 ? -3.465 9.966 -23.910 1.00 37.19 83 ILE A O 1
ATOM 641 N N . THR A 1 84 ? -5.447 9.673 -22.882 1.00 36.91 84 THR A N 1
ATOM 642 C CA . THR A 1 84 ? -6.308 9.654 -24.070 1.00 36.91 84 THR A CA 1
ATOM 643 C C . THR A 1 84 ? -7.239 10.849 -23.974 1.00 36.91 84 THR A C 1
ATOM 645 O O . THR A 1 84 ? -7.721 11.110 -22.848 1.00 36.91 84 THR A O 1
#

Solvent-accessible surface area (backbone atoms only — not comparable to full-atom values): 5297 Å² total; per-residue (Å²): 133,87,77,78,76,59,59,90,84,70,66,91,50,100,83,55,64,96,77,55,57,65,56,52,36,73,42,42,31,71,60,43,81,43,73,44,64,60,21,64,75,69,75,42,78,70,80,54,68,76,84,67,58,42,78,48,51,55,68,15,50,7,50,71,68,72,32,62,42,77,52,64,31,59,60,65,54,57,56,66,67,50,84,125

Foldseek 3Di:
DPDDDLDPPWDDDPVTDDDDLQRCLVSQDLAAEDQPPCCVVVVHPQDDCVVVDDPSNCNGNCNVVVRYHDDDNCCVPVVVPDDD

Secondary structure (DSSP, 8-state):
--PPPS-S-----TT-----HHHHHHH--S-EEE--HHHHHHTPPPPPHHHH--HHHHTSHHHHTT-EEE--HIIIIIITTS--

pLDDT: mean 86.44, std 12.66, range [36.91, 97.81]

Mean predicted aligned error: 5.34 Å